Protein AF-A0A6B3NN79-F1 (afdb_monomer_lite)

Structure (mmCIF, N/CA/C/O backbone):
data_AF-A0A6B3NN79-F1
#
_entry.id   AF-A0A6B3NN79-F1
#
loop_
_atom_site.group_PDB
_atom_site.id
_atom_site.type_symbol
_atom_site.la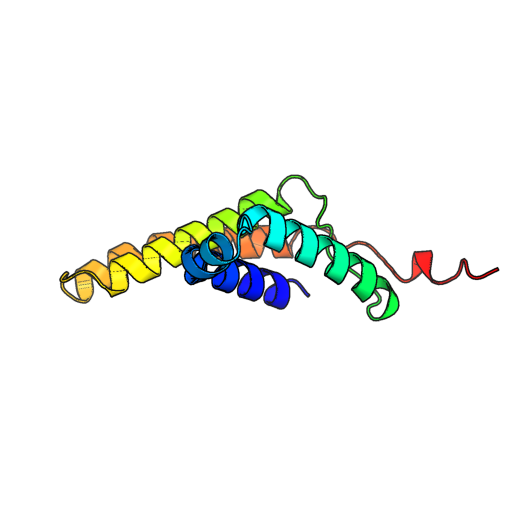bel_atom_id
_atom_site.label_alt_id
_atom_site.label_comp_id
_atom_site.label_asym_id
_atom_site.label_entity_id
_atom_site.label_seq_id
_atom_site.pdbx_PDB_ins_code
_atom_site.Cartn_x
_atom_site.Cartn_y
_atom_site.Cartn_z
_atom_site.occupancy
_atom_site.B_iso_or_equiv
_atom_site.auth_seq_id
_atom_site.auth_comp_id
_atom_site.auth_asym_id
_atom_site.auth_atom_id
_atom_site.pdbx_PDB_model_num
ATOM 1 N N . LEU A 1 1 ? 9.888 3.448 -3.846 1.00 87.81 1 LEU A N 1
ATOM 2 C CA . LEU A 1 1 ? 8.728 3.411 -4.768 1.00 87.81 1 LEU A CA 1
ATOM 3 C C . LEU A 1 1 ? 7.522 2.724 -4.129 1.00 87.81 1 LEU A C 1
ATOM 5 O O . LEU A 1 1 ? 6.514 3.393 -3.972 1.00 87.81 1 LEU A O 1
ATOM 9 N N . LEU A 1 2 ? 7.625 1.465 -3.673 1.00 93.62 2 LEU A N 1
ATOM 10 C CA . LEU A 1 2 ? 6.477 0.716 -3.124 1.00 93.62 2 LEU A CA 1
ATOM 11 C C . LEU A 1 2 ? 5.712 1.445 -2.008 1.00 93.62 2 LEU A C 1
ATOM 13 O O . LEU A 1 2 ? 4.494 1.552 -2.085 1.00 93.62 2 LEU A O 1
ATOM 17 N N . SER A 1 3 ? 6.410 1.988 -1.006 1.00 94.56 3 SER A N 1
ATOM 18 C CA . SER A 1 3 ? 5.770 2.712 0.102 1.00 94.56 3 SER A CA 1
ATOM 19 C C . SER A 1 3 ? 4.902 3.883 -0.365 1.00 94.56 3 SER A C 1
ATOM 21 O O . SER A 1 3 ? 3.831 4.081 0.192 1.00 94.56 3 SER A O 1
ATOM 23 N N . VAL A 1 4 ? 5.329 4.609 -1.405 1.00 95.19 4 VAL A N 1
ATOM 24 C CA . VAL A 1 4 ? 4.596 5.754 -1.965 1.00 95.19 4 VAL A CA 1
ATOM 25 C C . VAL A 1 4 ? 3.267 5.299 -2.560 1.00 95.19 4 VAL A C 1
ATOM 27 O O . VAL A 1 4 ? 2.239 5.897 -2.258 1.00 95.19 4 VAL A O 1
ATOM 30 N N . PHE A 1 5 ? 3.272 4.221 -3.350 1.00 96.44 5 PHE A N 1
ATOM 31 C CA . PHE A 1 5 ? 2.042 3.673 -3.930 1.00 96.44 5 PHE A CA 1
ATOM 32 C C . PHE A 1 5 ? 1.124 3.089 -2.862 1.00 96.44 5 PHE A C 1
ATOM 34 O O . PHE A 1 5 ? -0.065 3.364 -2.879 1.00 96.44 5 PHE A O 1
ATOM 41 N N . VAL A 1 6 ? 1.677 2.388 -1.869 1.00 96.81 6 VAL A N 1
ATOM 42 C CA . VAL A 1 6 ? 0.900 1.873 -0.733 1.00 96.81 6 VAL A CA 1
ATOM 43 C C . VAL A 1 6 ? 0.179 2.999 -0.008 1.00 96.81 6 VAL A C 1
ATOM 45 O O . VAL A 1 6 ? -1.040 2.961 0.116 1.00 96.81 6 VAL A O 1
ATOM 48 N N . THR A 1 7 ? 0.896 4.027 0.445 1.00 96.44 7 THR A N 1
ATOM 49 C CA . THR A 1 7 ? 0.267 5.127 1.187 1.00 96.44 7 THR A CA 1
ATOM 50 C C . THR A 1 7 ? -0.699 5.935 0.324 1.00 96.44 7 THR A C 1
ATOM 52 O O . THR A 1 7 ? -1.696 6.436 0.845 1.00 96.44 7 THR A O 1
ATOM 55 N N . HIS A 1 8 ? -0.433 6.045 -0.983 1.00 97.12 8 HIS A N 1
ATOM 56 C CA . HIS A 1 8 ? -1.354 6.662 -1.933 1.00 97.12 8 HIS A CA 1
ATOM 57 C C . HIS A 1 8 ? -2.675 5.887 -1.999 1.00 97.12 8 HIS A C 1
ATOM 59 O O . HIS A 1 8 ? -3.710 6.464 -1.667 1.00 97.12 8 HIS A O 1
ATOM 65 N N . SER A 1 9 ? -2.632 4.579 -2.275 1.00 96.94 9 SER A N 1
ATOM 66 C CA . SER A 1 9 ? -3.830 3.739 -2.366 1.00 96.94 9 SER A CA 1
ATOM 67 C C . SER A 1 9 ? -4.639 3.735 -1.077 1.00 96.94 9 SER A C 1
ATOM 69 O O . SER A 1 9 ? -5.861 3.889 -1.132 1.00 96.94 9 SER A O 1
ATOM 71 N N . LEU A 1 10 ? -3.978 3.631 0.086 1.00 96.31 10 LEU A N 1
ATOM 72 C CA . LEU A 1 10 ? -4.657 3.716 1.385 1.00 96.31 10 LEU A CA 1
ATOM 73 C C . LEU A 1 10 ? -5.427 5.038 1.520 1.00 96.31 10 LEU A C 1
ATOM 75 O O . LEU A 1 10 ? -6.605 5.037 1.868 1.00 96.31 10 LEU A O 1
ATOM 79 N N . THR A 1 11 ? -4.784 6.160 1.189 1.00 96.12 11 THR A N 1
ATOM 80 C CA . THR A 1 11 ? -5.389 7.494 1.314 1.00 96.12 11 THR A CA 1
ATOM 81 C C . THR A 1 11 ? -6.539 7.699 0.325 1.00 96.12 11 THR A C 1
ATOM 83 O O . THR A 1 11 ? -7.550 8.304 0.683 1.00 96.12 11 THR A O 1
ATOM 86 N N . VAL A 1 12 ? -6.407 7.206 -0.913 1.00 96.31 12 VAL A N 1
ATOM 87 C CA . VAL A 1 12 ? -7.455 7.324 -1.940 1.00 96.31 12 VAL A CA 1
ATOM 88 C C . VAL A 1 12 ? -8.723 6.597 -1.499 1.00 96.31 12 VAL A C 1
ATOM 90 O O . VAL A 1 12 ? -9.808 7.176 -1.539 1.00 96.31 12 VAL A O 1
ATOM 93 N N . HIS A 1 13 ? -8.591 5.369 -0.996 1.00 95.88 13 HIS A N 1
ATOM 94 C CA . HIS A 1 13 ? -9.736 4.573 -0.553 1.00 95.88 13 HIS A CA 1
ATOM 95 C C . HIS A 1 13 ? -10.327 5.092 0.767 1.00 95.88 13 HIS A C 1
ATOM 97 O O . HIS A 1 13 ? -11.547 5.138 0.910 1.00 95.88 13 HIS A O 1
ATOM 103 N N . GLU A 1 14 ? -9.503 5.573 1.707 1.00 95.38 14 GLU A N 1
ATOM 104 C CA . GLU A 1 14 ? -9.993 6.276 2.907 1.00 95.38 14 GLU A CA 1
ATOM 105 C C . GLU A 1 14 ? -10.841 7.506 2.557 1.00 95.38 14 GLU A C 1
ATOM 107 O O . GLU A 1 14 ? -11.787 7.843 3.272 1.00 95.38 14 GLU A O 1
ATOM 112 N N . ARG A 1 15 ? -10.512 8.177 1.449 1.00 95.62 15 ARG A N 1
ATOM 113 C CA . ARG A 1 15 ? -11.207 9.367 0.950 1.00 95.62 15 ARG A CA 1
ATOM 114 C C . ARG A 1 15 ? -12.140 9.066 -0.220 1.00 95.62 15 ARG A C 1
ATOM 116 O O . ARG A 1 15 ? -12.500 9.996 -0.937 1.00 95.62 15 ARG A O 1
ATOM 123 N N . ALA A 1 16 ? -12.586 7.821 -0.393 1.00 95.81 16 ALA A N 1
ATOM 124 C CA . ALA A 1 16 ? -13.419 7.418 -1.528 1.00 95.81 16 ALA A CA 1
ATOM 125 C C . ALA A 1 16 ? -14.629 8.348 -1.750 1.00 95.81 16 ALA A C 1
ATOM 127 O O . ALA A 1 16 ? -14.916 8.733 -2.877 1.00 95.81 16 ALA A O 1
ATOM 128 N N . GLY A 1 17 ? -15.299 8.795 -0.680 1.00 95.56 17 GLY A N 1
ATOM 129 C CA . GLY A 1 17 ? -16.430 9.729 -0.778 1.00 95.56 17 GLY A CA 1
ATOM 130 C C . GLY A 1 17 ? -16.101 11.068 -1.456 1.00 95.56 17 GLY A C 1
ATOM 131 O O . GLY A 1 17 ? -16.940 11.607 -2.172 1.00 95.56 17 GLY A O 1
ATOM 132 N N . PHE A 1 18 ? -14.878 11.584 -1.289 1.00 96.44 18 PHE A N 1
ATOM 133 C CA . PHE A 1 18 ? -14.431 12.792 -1.987 1.00 96.44 18 PHE A CA 1
ATOM 134 C C . PHE A 1 18 ? -14.312 12.546 -3.494 1.00 96.44 18 PHE A C 1
ATOM 136 O O . PHE A 1 18 ? -14.846 13.331 -4.273 1.00 96.44 18 PHE A O 1
ATOM 143 N N . TYR A 1 19 ? -13.683 11.445 -3.908 1.00 95.88 19 TYR A N 1
ATOM 144 C CA . TYR A 1 19 ? -13.521 11.109 -5.326 1.00 95.88 19 TYR A CA 1
ATOM 145 C C . TYR A 1 19 ? -14.872 10.886 -6.015 1.00 95.88 19 TYR A C 1
ATOM 147 O O . TYR A 1 19 ? -15.128 11.493 -7.054 1.00 95.88 19 TYR A O 1
ATOM 155 N N . HIS A 1 20 ? -15.793 10.159 -5.375 1.00 97.06 20 HIS A N 1
ATOM 156 C CA . HIS A 1 20 ? -17.152 10.006 -5.898 1.00 97.06 20 HIS A CA 1
ATOM 157 C C . HIS A 1 20 ? -17.878 11.357 -6.039 1.00 97.06 20 HIS A C 1
ATOM 159 O O . HIS A 1 20 ? -18.576 11.578 -7.024 1.00 97.06 20 HIS A O 1
ATOM 165 N N . SER A 1 21 ? -17.689 12.296 -5.098 1.00 97.31 21 SER A N 1
ATOM 166 C CA . SER A 1 21 ? -18.342 13.619 -5.148 1.00 97.31 21 SER A CA 1
ATOM 167 C C . SER A 1 21 ? -17.916 14.487 -6.335 1.00 97.31 21 SER A C 1
ATOM 169 O O . SER A 1 21 ? -18.685 15.340 -6.771 1.00 97.31 21 SER A O 1
ATOM 171 N N . ILE A 1 22 ? -16.717 14.252 -6.877 1.00 96.56 22 ILE A N 1
ATOM 172 C CA . ILE A 1 22 ? -16.201 14.927 -8.076 1.00 96.56 22 ILE A CA 1
ATOM 173 C C . ILE A 1 22 ? -16.365 14.075 -9.346 1.00 96.56 22 ILE A C 1
ATOM 175 O O . ILE A 1 22 ? -15.831 14.433 -10.392 1.00 96.56 22 ILE A O 1
ATOM 179 N N . GLY A 1 23 ? -17.112 12.967 -9.263 1.00 95.06 23 GLY A N 1
ATOM 180 C CA . GLY A 1 23 ? -17.420 12.092 -10.395 1.00 95.06 23 GLY A CA 1
ATOM 181 C C . GLY A 1 23 ? -16.288 11.144 -10.798 1.00 95.06 23 GLY A C 1
ATOM 182 O O . GLY A 1 23 ? -16.227 10.752 -11.960 1.00 95.06 23 GLY A O 1
ATOM 183 N N . LEU A 1 24 ? -15.385 10.798 -9.876 1.00 96.19 24 LEU A N 1
ATOM 184 C CA . LEU A 1 24 ? -14.288 9.857 -10.115 1.00 96.19 24 LEU A CA 1
ATOM 185 C C . LEU A 1 24 ? -14.487 8.557 -9.336 1.00 96.19 24 LEU A C 1
ATOM 187 O O . LEU A 1 24 ? -14.764 8.586 -8.136 1.00 96.19 24 LEU A O 1
ATOM 191 N N . GLU A 1 25 ? -14.233 7.431 -10.000 1.00 97.12 25 GLU A N 1
ATOM 192 C CA . GLU A 1 25 ? -14.098 6.134 -9.339 1.00 97.12 25 GLU A CA 1
ATOM 193 C C . GLU A 1 25 ? -12.716 6.032 -8.662 1.00 97.12 25 GLU A C 1
ATOM 195 O O . GLU A 1 25 ? -11.689 6.076 -9.351 1.00 97.12 25 GLU A O 1
ATOM 200 N N . PRO A 1 26 ? -12.639 5.912 -7.317 1.00 95.62 26 PRO A N 1
ATOM 201 C CA . PRO A 1 26 ? -11.375 5.986 -6.582 1.00 95.62 26 PRO A CA 1
ATOM 202 C C . PRO A 1 26 ? -10.372 4.902 -6.992 1.00 95.62 26 PRO A C 1
ATOM 204 O O . PRO A 1 26 ? -9.179 5.177 -7.107 1.00 95.62 26 PRO A O 1
ATOM 207 N N . THR A 1 27 ? -10.842 3.672 -7.215 1.00 95.81 27 THR A N 1
ATOM 208 C CA . THR A 1 27 ? -9.980 2.535 -7.568 1.00 95.81 27 THR A CA 1
ATOM 209 C C . THR A 1 27 ? -9.404 2.681 -8.975 1.00 95.81 27 THR A C 1
ATOM 211 O O . THR A 1 27 ? -8.216 2.434 -9.176 1.00 95.81 27 THR A O 1
ATOM 214 N N . GLU A 1 28 ? -10.206 3.137 -9.941 1.00 96.75 28 GLU A N 1
ATOM 215 C CA . GLU A 1 28 ? -9.736 3.393 -11.308 1.00 96.75 28 GLU A CA 1
ATOM 216 C C . GLU A 1 28 ? -8.733 4.548 -11.344 1.00 96.75 28 GLU A C 1
ATOM 218 O O . GLU A 1 28 ? -7.677 4.440 -11.971 1.00 96.75 28 GLU A O 1
ATOM 223 N N . TYR A 1 29 ? -9.030 5.623 -10.609 1.00 96.56 29 TYR A N 1
ATOM 224 C CA . TYR A 1 29 ? -8.132 6.760 -10.449 1.00 96.56 29 TYR A CA 1
ATOM 225 C C . TYR A 1 29 ? -6.783 6.335 -9.849 1.00 96.56 29 TYR A C 1
ATOM 227 O O . TYR A 1 29 ? -5.733 6.656 -10.405 1.00 96.56 29 TYR A O 1
ATOM 235 N N . ASP A 1 30 ? -6.794 5.579 -8.748 1.00 97.44 30 ASP A N 1
ATOM 236 C CA . ASP A 1 30 ? -5.576 5.089 -8.093 1.00 97.44 30 ASP A CA 1
ATOM 237 C C . ASP A 1 30 ? -4.734 4.215 -9.034 1.00 97.44 30 ASP A C 1
ATOM 239 O O . ASP A 1 30 ? -3.521 4.407 -9.156 1.00 97.44 30 ASP A O 1
ATOM 243 N N . MET A 1 31 ? -5.385 3.296 -9.755 1.00 97.25 31 MET A N 1
ATOM 244 C CA . MET A 1 31 ? -4.734 2.420 -10.728 1.00 97.25 31 MET A CA 1
ATOM 245 C C . MET A 1 31 ? -4.007 3.222 -11.816 1.00 97.25 31 MET A C 1
ATOM 247 O O . MET A 1 31 ? -2.841 2.950 -12.118 1.00 97.25 31 MET A O 1
ATOM 251 N N . GLU A 1 32 ? -4.670 4.229 -12.386 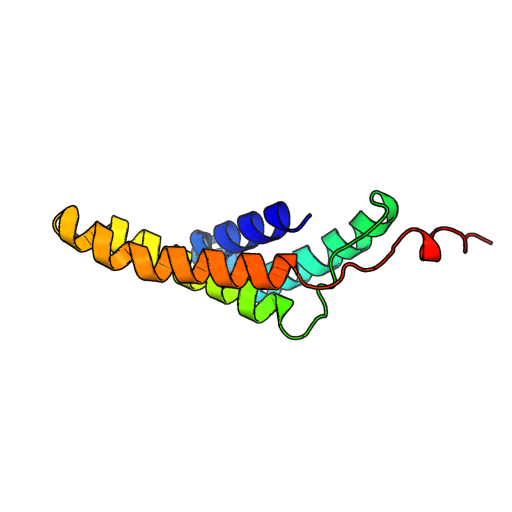1.00 97.19 32 GLU A N 1
ATOM 252 C CA . GLU A 1 32 ? -4.096 5.065 -13.440 1.00 97.19 32 GLU A CA 1
ATOM 253 C C . GLU A 1 32 ? -2.931 5.920 -12.924 1.00 97.19 32 GLU A C 1
ATOM 255 O O . GLU A 1 32 ? -1.866 5.971 -13.548 1.00 97.19 32 GLU A O 1
ATOM 260 N N . ILE A 1 33 ? -3.076 6.533 -11.746 1.00 96.94 33 ILE A N 1
ATOM 261 C CA . ILE A 1 33 ? -2.004 7.327 -11.137 1.00 96.94 33 ILE A CA 1
ATOM 262 C C . ILE A 1 33 ? -0.775 6.465 -10.860 1.00 96.94 33 ILE A C 1
ATOM 264 O O . ILE A 1 33 ? 0.346 6.893 -11.155 1.00 96.94 33 ILE A O 1
ATOM 268 N N . ILE A 1 34 ? -0.953 5.247 -10.345 1.00 97.44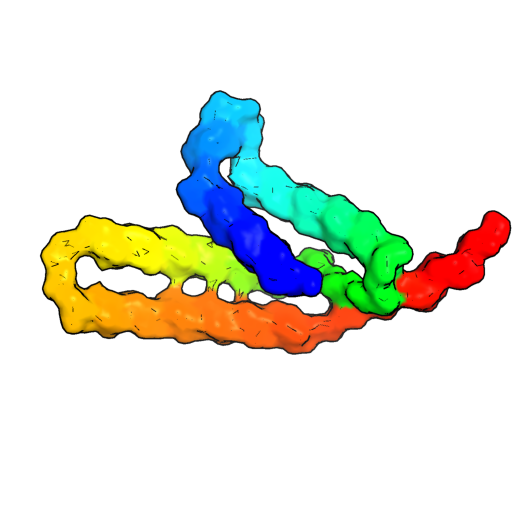 34 ILE A N 1
ATOM 269 C CA . ILE A 1 34 ? 0.157 4.322 -10.104 1.00 97.44 34 ILE A CA 1
ATOM 270 C C . ILE A 1 34 ? 0.860 3.975 -11.416 1.00 97.44 34 ILE A C 1
ATOM 272 O O . ILE A 1 34 ? 2.087 4.077 -11.484 1.00 97.44 34 ILE A O 1
ATOM 276 N N . ARG A 1 35 ? 0.115 3.633 -12.474 1.00 97.00 35 ARG A N 1
ATOM 277 C CA . ARG A 1 35 ? 0.689 3.322 -13.793 1.00 97.00 35 ARG A CA 1
ATOM 278 C C . ARG A 1 35 ? 1.501 4.482 -14.358 1.00 97.00 35 ARG A C 1
ATOM 280 O O . ARG A 1 35 ? 2.670 4.302 -14.709 1.00 97.00 35 ARG A O 1
ATOM 287 N N . GLN A 1 36 ? 0.924 5.682 -14.406 1.00 96.62 36 GLN A N 1
ATOM 288 C CA . GLN A 1 36 ? 1.592 6.857 -14.975 1.00 96.62 36 GLN A CA 1
ATOM 289 C C . GLN A 1 36 ? 2.792 7.302 -14.139 1.00 96.62 36 GLN A C 1
ATOM 291 O O . GLN A 1 36 ? 3.849 7.648 -14.684 1.00 96.62 36 GLN A O 1
ATOM 296 N N . THR A 1 37 ? 2.668 7.248 -12.813 1.00 95.75 37 THR A N 1
ATOM 297 C CA . THR A 1 37 ? 3.761 7.597 -11.903 1.00 95.75 37 THR A CA 1
ATOM 298 C C . THR A 1 37 ? 4.897 6.589 -12.021 1.00 95.75 37 THR A C 1
ATOM 300 O O . THR A 1 37 ? 6.051 6.993 -12.151 1.00 95.75 37 THR A O 1
ATOM 303 N N . ASN A 1 38 ? 4.597 5.287 -12.056 1.00 95.12 38 ASN A N 1
ATOM 304 C CA . ASN A 1 38 ? 5.606 4.242 -12.216 1.00 95.12 38 ASN A CA 1
ATOM 305 C C . ASN A 1 38 ? 6.328 4.372 -13.568 1.00 95.12 38 ASN A C 1
ATOM 307 O O . ASN A 1 38 ? 7.561 4.379 -13.603 1.00 95.12 38 ASN A O 1
ATOM 311 N N . LYS A 1 39 ? 5.584 4.612 -14.658 1.00 93.12 39 LYS A N 1
ATOM 312 C CA . LYS A 1 39 ? 6.137 4.877 -15.997 1.00 93.12 39 LYS A CA 1
ATOM 313 C C . LYS A 1 39 ? 7.063 6.093 -16.013 1.00 93.12 39 LYS A C 1
ATOM 315 O O . LYS A 1 39 ? 8.158 6.035 -16.566 1.00 93.12 39 LYS A O 1
ATOM 320 N N . THR A 1 40 ? 6.648 7.195 -15.394 1.00 93.00 40 THR A N 1
ATOM 321 C CA . THR A 1 40 ? 7.464 8.417 -15.326 1.00 93.00 40 THR A CA 1
ATOM 322 C C . THR A 1 40 ? 8.700 8.216 -14.446 1.00 93.00 40 THR A C 1
ATOM 324 O O . THR A 1 40 ? 9.781 8.704 -14.780 1.00 93.00 40 THR A O 1
ATOM 327 N N . SER A 1 41 ? 8.576 7.436 -13.367 1.00 92.38 41 SER A N 1
ATOM 328 C CA . SER A 1 41 ? 9.668 7.148 -12.432 1.00 92.38 41 SER A CA 1
ATOM 329 C C . SER A 1 41 ? 10.837 6.390 -13.074 1.00 92.38 41 SER A C 1
ATOM 331 O O . SER A 1 41 ? 11.972 6.566 -12.636 1.00 92.38 41 SER A O 1
ATOM 333 N N . ALA A 1 42 ? 10.609 5.659 -14.173 1.00 90.69 42 ALA A N 1
ATOM 334 C CA . ALA A 1 42 ? 11.656 4.963 -14.931 1.00 90.69 42 ALA A CA 1
ATOM 335 C C . ALA A 1 42 ? 12.778 5.900 -15.417 1.00 90.69 42 ALA A C 1
ATOM 337 O O . ALA A 1 42 ? 13.947 5.514 -15.499 1.00 90.69 42 ALA A O 1
ATOM 338 N N . ARG A 1 43 ? 12.446 7.170 -15.684 1.00 89.50 43 ARG A N 1
ATOM 339 C CA . ARG A 1 43 ? 13.420 8.199 -16.083 1.00 89.50 43 ARG A CA 1
ATOM 340 C C . ARG A 1 43 ? 14.308 8.669 -14.931 1.00 89.50 43 ARG A C 1
ATOM 342 O O . ARG A 1 43 ? 15.412 9.131 -15.181 1.00 89.50 43 ARG A O 1
ATOM 349 N N . ALA A 1 44 ? 13.837 8.550 -13.690 1.00 89.88 44 ALA A N 1
ATOM 350 C CA . ALA A 1 44 ? 14.533 9.025 -12.496 1.00 89.88 44 ALA A CA 1
ATOM 351 C C . ALA A 1 44 ? 15.254 7.895 -11.741 1.00 89.88 44 ALA A C 1
ATOM 353 O O . ALA A 1 44 ? 16.389 8.071 -11.312 1.00 89.88 44 ALA A O 1
ATOM 354 N N . PHE A 1 45 ? 14.666 6.698 -11.660 1.00 90.88 45 PHE A N 1
ATOM 355 C CA . PHE A 1 45 ? 15.210 5.566 -10.900 1.00 90.88 45 PHE A CA 1
ATOM 356 C C . PHE A 1 45 ? 15.754 4.443 -11.798 1.00 90.88 45 PHE A C 1
ATOM 358 O O . PHE A 1 45 ? 15.208 4.234 -12.882 1.00 90.88 45 PHE A O 1
ATOM 365 N N . PRO A 1 46 ? 16.810 3.726 -11.370 1.00 89.31 46 PRO A N 1
ATOM 366 C CA . PRO A 1 46 ? 17.413 2.628 -12.135 1.00 89.31 46 PRO A CA 1
ATOM 367 C C . PRO A 1 46 ? 16.551 1.355 -12.160 1.00 89.31 46 PRO A C 1
ATOM 369 O O . PRO A 1 46 ? 16.736 0.494 -13.011 1.00 89.31 46 PRO A O 1
ATOM 372 N N . ALA A 1 47 ? 15.581 1.247 -11.249 1.00 91.06 47 ALA A N 1
ATOM 373 C CA . ALA A 1 47 ? 14.591 0.183 -11.246 1.00 91.06 47 ALA A CA 1
ATOM 374 C C . ALA A 1 47 ? 13.211 0.730 -10.866 1.00 91.06 47 ALA A C 1
ATOM 376 O O . ALA A 1 47 ? 13.096 1.620 -10.015 1.00 91.06 47 ALA A O 1
ATOM 377 N N . ILE A 1 48 ? 12.168 0.163 -11.468 1.00 94.31 48 ILE A N 1
ATOM 378 C CA . ILE A 1 48 ? 10.759 0.464 -11.188 1.00 94.31 48 ILE A CA 1
ATOM 379 C C . ILE A 1 48 ? 10.021 -0.791 -10.723 1.00 94.31 48 ILE A C 1
ATOM 381 O O . ILE A 1 48 ? 10.518 -1.909 -10.856 1.00 94.31 48 ILE A O 1
ATOM 385 N N . LEU A 1 49 ? 8.829 -0.620 -10.155 1.00 94.31 49 LEU A N 1
ATOM 386 C CA . LEU A 1 49 ? 8.016 -1.762 -9.744 1.00 9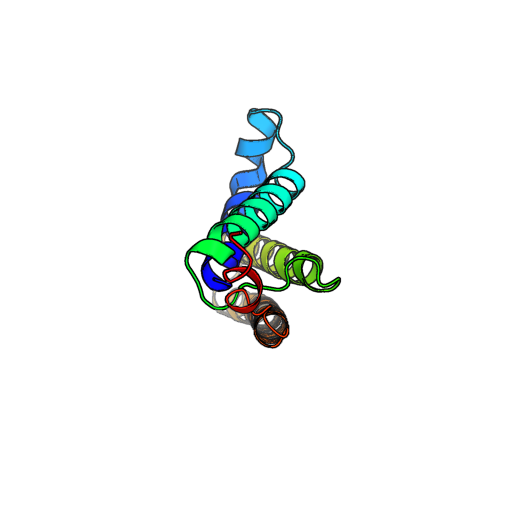4.31 49 LEU A CA 1
ATOM 387 C C . LEU A 1 49 ? 7.343 -2.405 -10.958 1.00 94.31 49 LEU A C 1
ATOM 389 O O . LEU A 1 49 ? 6.958 -1.705 -11.897 1.00 94.31 49 LEU A O 1
ATOM 393 N N . ASP A 1 50 ? 7.142 -3.718 -10.907 1.00 95.56 50 ASP A N 1
ATOM 394 C CA . ASP A 1 50 ? 6.289 -4.424 -11.861 1.00 95.56 50 ASP A CA 1
ATOM 395 C C . ASP A 1 50 ? 4.812 -4.265 -11.461 1.00 95.56 50 ASP A C 1
ATOM 397 O O . ASP A 1 50 ? 4.232 -5.097 -10.764 1.00 95.56 50 ASP A O 1
ATOM 401 N N . VAL A 1 51 ? 4.227 -3.125 -11.841 1.00 95.31 51 VAL A N 1
ATOM 402 C CA . VAL A 1 51 ? 2.830 -2.779 -11.519 1.00 95.31 51 VAL A CA 1
ATOM 403 C C . VAL A 1 51 ? 1.811 -3.553 -12.357 1.00 95.31 51 VAL A C 1
ATOM 405 O O . VAL A 1 51 ? 0.655 -3.646 -11.962 1.00 95.31 51 VAL A O 1
ATOM 408 N N . GLU A 1 52 ? 2.231 -4.130 -13.486 1.00 95.62 52 GLU A N 1
ATOM 409 C CA . GLU A 1 52 ? 1.375 -4.976 -14.328 1.00 95.62 52 GLU A CA 1
ATOM 410 C C . GLU A 1 52 ? 1.407 -6.448 -13.891 1.00 95.62 52 GLU A C 1
ATOM 412 O O . GLU A 1 52 ? 0.666 -7.274 -14.428 1.00 95.62 52 GLU A O 1
ATOM 417 N N . HIS A 1 53 ? 2.219 -6.791 -12.883 1.00 95.50 53 HIS A N 1
ATOM 418 C CA . HIS A 1 53 ? 2.186 -8.108 -12.267 1.00 95.50 53 HIS A CA 1
ATOM 419 C C . HIS A 1 53 ? 0.758 -8.413 -11.770 1.00 95.50 53 HIS A C 1
ATOM 421 O O . HIS A 1 53 ? 0.180 -7.607 -11.035 1.00 95.50 53 HIS A O 1
ATOM 427 N N . PRO A 1 54 ? 0.185 -9.594 -12.075 1.00 96.19 54 PRO A N 1
ATOM 428 C CA . PRO A 1 54 ? -1.220 -9.899 -11.785 1.00 96.19 54 PRO A CA 1
ATOM 429 C C . PRO A 1 54 ? -1.565 -9.838 -10.291 1.00 96.19 54 PRO A C 1
ATOM 431 O O . PRO A 1 54 ? -2.711 -9.609 -9.923 1.00 96.19 54 PRO A O 1
ATOM 434 N N . GLU A 1 55 ? -0.577 -10.028 -9.414 1.00 96.31 55 GLU A N 1
ATOM 435 C CA . GLU A 1 55 ? -0.767 -9.903 -7.965 1.00 96.31 55 GLU A CA 1
ATOM 436 C C . GLU A 1 55 ? -0.617 -8.471 -7.421 1.00 96.31 55 GLU A C 1
ATOM 438 O O . GLU A 1 55 ? -0.923 -8.256 -6.250 1.00 96.31 55 GLU A O 1
ATOM 443 N N . PHE A 1 56 ? -0.142 -7.497 -8.206 1.00 97.25 56 PHE A N 1
ATOM 444 C CA . PHE A 1 56 ? 0.219 -6.173 -7.689 1.00 97.25 56 PHE A CA 1
ATOM 445 C C . PHE A 1 56 ? -0.998 -5.421 -7.131 1.00 97.25 56 PHE A C 1
ATOM 447 O O . PHE A 1 56 ? -1.107 -5.208 -5.922 1.00 97.25 56 PHE A O 1
ATOM 454 N N . PHE A 1 57 ? -1.952 -5.074 -7.997 1.00 97.62 57 PHE A N 1
ATOM 455 C CA . PHE A 1 57 ? -3.154 -4.341 -7.595 1.00 97.62 57 PHE A CA 1
ATOM 456 C C . PHE A 1 57 ? -4.044 -5.120 -6.616 1.00 97.62 57 PHE A C 1
ATOM 458 O O . PHE A 1 57 ? -4.420 -4.542 -5.597 1.00 97.62 57 PHE A O 1
ATOM 465 N N . PRO A 1 58 ? -4.326 -6.428 -6.809 1.00 97.56 58 PRO A N 1
ATOM 466 C CA . PRO A 1 58 ? -5.143 -7.176 -5.854 1.00 97.56 58 PRO A CA 1
ATOM 467 C C . PRO A 1 58 ? -4.578 -7.167 -4.430 1.00 97.56 58 PRO A C 1
ATOM 469 O O . PRO A 1 58 ? -5.324 -6.993 -3.468 1.00 97.56 58 PRO A O 1
ATOM 472 N N . ARG A 1 59 ? -3.255 -7.315 -4.269 1.00 97.25 59 ARG A N 1
ATOM 473 C CA . ARG A 1 59 ? -2.617 -7.274 -2.943 1.00 97.25 59 ARG A CA 1
ATOM 474 C C . ARG A 1 59 ? -2.608 -5.869 -2.355 1.00 97.25 59 ARG A C 1
ATOM 476 O O . ARG A 1 59 ? -2.797 -5.714 -1.150 1.00 97.25 59 ARG A O 1
ATOM 483 N N . LEU A 1 60 ? -2.400 -4.858 -3.191 1.00 97.50 60 LEU A N 1
ATOM 484 C CA . LEU A 1 60 ? -2.418 -3.457 -2.788 1.00 97.50 60 LEU A CA 1
ATOM 485 C C . LEU A 1 60 ? -3.803 -3.034 -2.277 1.00 97.50 60 LEU A C 1
ATOM 487 O O . LEU A 1 60 ? -3.912 -2.453 -1.197 1.00 97.50 60 LEU A O 1
ATOM 491 N N . TYR A 1 61 ? -4.865 -3.402 -2.994 1.00 97.38 61 TYR A N 1
ATOM 492 C CA . TYR A 1 61 ? -6.241 -3.120 -2.587 1.00 97.38 61 TYR A CA 1
ATOM 493 C C . TYR A 1 61 ? -6.670 -3.944 -1.379 1.00 97.38 61 TYR A C 1
ATOM 495 O O . TYR A 1 61 ? -7.314 -3.405 -0.485 1.00 97.38 61 TYR A O 1
ATOM 503 N N . HIS A 1 62 ? -6.186 -5.180 -1.240 1.00 97.25 62 HIS A N 1
ATOM 504 C CA . HIS A 1 62 ? -6.380 -5.938 -0.007 1.00 97.25 62 HIS A CA 1
ATOM 505 C C . HIS A 1 62 ? -5.776 -5.223 1.219 1.00 97.25 62 HIS A C 1
ATOM 507 O O . HIS A 1 62 ? -6.370 -5.223 2.300 1.00 97.25 62 HIS A O 1
ATOM 513 N N . CYS A 1 63 ? -4.603 -4.592 1.086 1.00 97.25 63 CYS A N 1
ATOM 514 C CA . CYS A 1 63 ? -4.053 -3.757 2.160 1.00 97.25 63 CYS A CA 1
ATOM 515 C C . CYS A 1 63 ? -4.978 -2.576 2.487 1.00 97.25 63 CYS A C 1
ATOM 517 O O . CYS A 1 63 ? -5.154 -2.250 3.662 1.00 97.25 63 CYS A O 1
ATOM 519 N N . SER A 1 64 ? -5.581 -1.974 1.462 1.00 96.69 64 SER A N 1
ATOM 520 C CA . SER A 1 64 ? -6.553 -0.887 1.593 1.00 96.69 64 SER A CA 1
ATOM 521 C C . SER A 1 64 ? -7.810 -1.306 2.351 1.00 96.69 64 SER A C 1
ATOM 523 O O . SER A 1 64 ? -8.172 -0.675 3.343 1.00 96.69 64 SER A O 1
ATOM 525 N N . ASP A 1 65 ? -8.400 -2.441 1.987 1.00 96.75 65 ASP A N 1
ATOM 526 C CA . ASP A 1 65 ? -9.572 -2.995 2.666 1.00 96.75 65 ASP A CA 1
ATOM 527 C C . ASP A 1 65 ? -9.280 -3.322 4.134 1.00 96.75 65 ASP A C 1
ATOM 529 O O . ASP A 1 65 ? -10.076 -3.025 5.030 1.00 96.75 65 ASP A O 1
ATOM 533 N N . CYS A 1 66 ? -8.115 -3.915 4.414 1.00 96.94 66 CYS A N 1
ATOM 534 C CA . CYS A 1 66 ? -7.671 -4.154 5.785 1.00 96.94 66 CYS A CA 1
ATOM 535 C C . CYS A 1 66 ? -7.494 -2.846 6.564 1.00 96.94 66 CYS A C 1
ATOM 537 O O . CYS A 1 66 ? -7.837 -2.793 7.745 1.00 96.94 66 CYS A O 1
ATOM 539 N N . ASN A 1 67 ? -6.984 -1.794 5.924 1.00 96.56 67 ASN A N 1
ATOM 540 C CA . ASN A 1 67 ? -6.812 -0.488 6.547 1.00 96.56 67 ASN A CA 1
ATOM 541 C C . ASN A 1 67 ? -8.159 0.186 6.862 1.00 96.56 67 ASN A C 1
ATOM 543 O O . ASN A 1 67 ? -8.344 0.689 7.972 1.00 96.56 67 ASN A O 1
ATOM 547 N N . LEU A 1 68 ? -9.137 0.111 5.954 1.00 96.25 68 LEU A N 1
ATOM 548 C CA . LEU A 1 68 ? -10.501 0.590 6.206 1.00 96.25 68 LEU A CA 1
ATOM 549 C C . LEU A 1 68 ? -11.141 -0.145 7.393 1.00 96.25 68 LEU A C 1
ATOM 551 O O . LEU A 1 68 ? -11.640 0.495 8.321 1.00 96.25 68 LEU A O 1
ATOM 555 N N . LYS A 1 69 ? -11.016 -1.477 7.451 1.00 95.62 69 LYS A N 1
ATOM 556 C CA . LYS A 1 69 ? -11.475 -2.281 8.600 1.00 95.62 69 LYS A CA 1
ATOM 557 C C . LYS A 1 69 ? -10.768 -1.893 9.899 1.00 95.62 69 LYS A C 1
ATOM 559 O O . LYS A 1 69 ? -11.397 -1.819 10.954 1.00 95.62 69 LYS A O 1
ATOM 564 N N . LEU A 1 70 ? -9.464 -1.609 9.857 1.00 95.25 70 LEU A N 1
ATOM 565 C CA . LEU A 1 70 ? -8.729 -1.099 11.019 1.00 95.25 70 LEU A CA 1
ATOM 566 C C . LEU A 1 70 ? -9.280 0.254 11.490 1.00 95.25 70 LEU A C 1
ATOM 568 O O . LEU A 1 70 ? -9.415 0.469 12.700 1.00 95.25 70 LEU A O 1
ATOM 572 N N . ALA A 1 71 ? -9.623 1.153 10.565 1.00 93.88 71 ALA A N 1
ATOM 573 C CA . ALA A 1 71 ? -10.244 2.437 10.877 1.00 93.88 71 ALA A CA 1
ATOM 574 C C . ALA A 1 71 ? -11.640 2.265 11.508 1.00 93.88 71 ALA A C 1
ATOM 576 O O . ALA A 1 71 ? -11.964 2.956 12.477 1.00 93.88 71 ALA A O 1
ATOM 577 N N . GLU A 1 72 ? -12.439 1.306 11.041 1.00 94.25 72 GLU A N 1
ATOM 578 C CA . GLU A 1 72 ? -13.735 0.951 11.638 1.00 94.25 72 GLU A CA 1
ATOM 579 C C . GLU A 1 72 ? -13.585 0.374 13.053 1.00 94.25 72 GLU A C 1
ATOM 581 O O . GLU A 1 72 ? -14.231 0.845 13.994 1.00 94.25 72 GLU A O 1
ATOM 586 N N . ILE A 1 73 ? -12.668 -0.582 13.249 1.00 92.56 73 ILE A N 1
ATOM 587 C CA . ILE A 1 73 ? -12.363 -1.157 14.570 1.00 92.56 73 ILE A CA 1
ATOM 588 C C . ILE A 1 73 ? -11.921 -0.055 15.539 1.00 92.56 73 ILE A C 1
ATOM 590 O O . ILE A 1 73 ? -12.327 -0.046 16.705 1.00 92.56 73 ILE A O 1
ATOM 594 N N . ASN A 1 74 ? -11.122 0.909 15.073 1.00 91.12 74 ASN A N 1
ATOM 595 C CA . ASN A 1 74 ? -10.718 2.063 15.872 1.00 91.12 74 ASN A CA 1
ATOM 596 C C . ASN A 1 74 ? -11.913 2.897 16.350 1.00 91.12 74 ASN A C 1
ATOM 598 O O . ASN A 1 74 ? -11.953 3.245 17.534 1.00 91.12 74 ASN A O 1
ATOM 602 N N . LYS A 1 75 ? -12.881 3.156 15.462 1.00 92.25 75 LYS A N 1
ATOM 603 C CA . LYS A 1 75 ? -14.099 3.936 15.738 1.00 92.25 75 LYS A CA 1
ATOM 604 C C . LYS A 1 75 ? -15.138 3.191 16.589 1.00 92.25 75 LYS A C 1
ATOM 606 O O . LYS A 1 75 ? -15.972 3.841 17.205 1.00 92.25 75 LYS A O 1
ATOM 611 N N . SER A 1 76 ? -15.092 1.858 16.653 1.00 91.06 76 SER A N 1
ATOM 612 C CA . SER A 1 76 ? -16.043 1.053 17.442 1.00 91.06 76 SER A CA 1
ATOM 613 C C . SER A 1 76 ? -15.988 1.344 18.955 1.00 91.06 76 SER A C 1
ATOM 615 O O . SER A 1 76 ? -14.960 1.773 19.475 1.00 91.06 76 SER A O 1
ATOM 617 N N . ASN A 1 77 ? -17.055 1.048 19.706 1.00 89.81 77 ASN A N 1
ATOM 618 C CA . ASN A 1 77 ? -17.101 1.240 21.171 1.00 89.81 77 ASN A CA 1
ATOM 619 C C . ASN A 1 77 ? -16.497 0.076 21.988 1.00 89.81 77 ASN A C 1
ATOM 621 O O . ASN A 1 77 ? -16.645 0.022 23.207 1.00 89.81 77 ASN A O 1
ATOM 625 N N . SER A 1 78 ? -15.799 -0.859 21.342 1.00 89.12 78 SER A N 1
ATOM 626 C CA . SER A 1 78 ? -15.238 -2.040 22.006 1.00 89.12 78 SER A CA 1
ATOM 627 C C . SER A 1 78 ? -14.098 -1.699 22.992 1.00 89.12 78 SER A C 1
ATOM 629 O O . SER A 1 78 ? -13.308 -0.781 22.737 1.00 89.12 78 SER A O 1
ATOM 631 N N . PRO A 1 79 ? -13.930 -2.468 24.086 1.00 91.38 79 PRO A N 1
ATOM 632 C CA . PRO A 1 79 ? -12.783 -2.361 24.990 1.00 91.38 79 PRO A CA 1
ATOM 633 C C . PRO A 1 79 ? -11.425 -2.458 24.274 1.00 91.38 79 PRO A C 1
ATOM 635 O O . PRO A 1 79 ? -11.274 -3.190 23.293 1.00 91.38 79 PRO A O 1
ATOM 638 N N . LYS A 1 80 ? -10.399 -1.771 24.802 1.00 89.69 80 LYS A N 1
ATOM 639 C CA . LYS A 1 80 ? -9.053 -1.691 24.188 1.00 89.69 80 LYS A CA 1
ATOM 640 C C . LYS A 1 80 ? -8.418 -3.061 23.920 1.00 89.69 80 LYS A C 1
ATOM 642 O O . LYS A 1 80 ? -7.819 -3.247 22.866 1.00 89.69 80 LYS A O 1
ATOM 647 N N . PHE A 1 81 ? -8.575 -4.010 24.844 1.00 93.06 81 PHE A N 1
ATOM 648 C CA . PHE A 1 81 ? -8.055 -5.372 24.694 1.00 93.06 81 PHE A CA 1
ATOM 649 C C . PHE A 1 81 ? -8.719 -6.098 23.519 1.00 93.06 81 PHE A C 1
ATOM 651 O O . PHE A 1 81 ? -8.029 -6.628 22.661 1.00 93.06 81 PHE A O 1
ATOM 658 N N . ILE A 1 82 ? -10.047 -6.023 23.395 1.00 91.44 82 ILE A N 1
ATOM 659 C CA . ILE A 1 82 ? -10.782 -6.642 22.280 1.00 91.44 82 ILE A CA 1
ATOM 660 C C . ILE A 1 82 ? -10.356 -6.023 20.943 1.00 91.44 82 ILE A C 1
ATOM 662 O O . ILE A 1 82 ? -10.051 -6.748 19.996 1.00 91.44 82 ILE A O 1
ATOM 666 N N . LYS A 1 83 ? -10.231 -4.690 20.883 1.00 91.12 83 LYS A N 1
ATOM 667 C CA . LYS A 1 83 ? -9.711 -3.998 19.694 1.00 91.12 83 LYS A CA 1
ATOM 668 C C . LYS A 1 83 ? -8.306 -4.473 19.320 1.00 91.12 83 LYS A C 1
ATOM 670 O O . LYS A 1 83 ? -8.008 -4.578 18.138 1.00 91.12 83 LYS A O 1
ATOM 675 N N . PHE A 1 84 ? -7.440 -4.755 20.294 1.00 92.38 84 PHE A N 1
ATOM 676 C CA . PHE A 1 84 ? -6.089 -5.252 20.026 1.00 92.38 84 PHE A CA 1
ATOM 677 C C . PHE A 1 84 ? -6.115 -6.592 19.276 1.00 92.38 84 PHE A C 1
ATOM 679 O O . PHE A 1 84 ? -5.507 -6.694 18.212 1.00 92.38 84 PHE A O 1
ATOM 686 N N . PHE A 1 85 ? -6.893 -7.573 19.747 1.00 93.62 85 PHE A N 1
ATOM 687 C CA . PHE A 1 85 ? -7.022 -8.869 19.060 1.00 93.62 85 PHE A CA 1
ATOM 688 C C . PHE A 1 85 ? -7.705 -8.765 17.697 1.00 93.62 85 PHE A C 1
ATOM 690 O O . PHE A 1 85 ? -7.352 -9.510 16.791 1.00 93.62 85 PHE A O 1
ATOM 697 N N . GLN A 1 86 ? -8.641 -7.831 17.519 1.00 91.75 86 GLN A N 1
ATOM 698 C CA . GLN A 1 86 ? -9.285 -7.595 16.221 1.00 91.75 86 GLN A CA 1
ATOM 699 C C . GLN A 1 86 ? -8.335 -6.964 15.192 1.00 91.75 86 GLN A C 1
ATOM 701 O O . GLN A 1 86 ? -8.424 -7.258 14.001 1.00 91.75 86 GLN A O 1
ATOM 706 N N . LYS A 1 87 ? -7.411 -6.104 15.635 1.00 93.31 87 LYS A N 1
ATOM 707 C CA . LYS A 1 87 ? -6.440 -5.434 14.755 1.00 93.31 87 LYS A CA 1
ATOM 708 C C . LYS A 1 87 ? -5.313 -6.351 14.298 1.00 93.31 87 LYS A C 1
ATOM 710 O O . LYS A 1 87 ? -4.850 -6.216 13.169 1.00 93.31 87 LYS A O 1
ATOM 715 N N . LEU A 1 88 ? -4.885 -7.263 15.166 1.00 95.19 88 LEU A N 1
ATOM 716 C CA . LEU A 1 88 ? -3.745 -8.149 14.944 1.00 95.19 88 LEU A CA 1
ATOM 717 C C . LEU A 1 88 ? -3.816 -8.929 13.611 1.00 95.19 88 LEU A C 1
ATOM 719 O O . LEU A 1 88 ? -2.861 -8.835 12.838 1.00 95.19 88 LEU A O 1
ATOM 723 N N . PRO A 1 89 ? -4.926 -9.611 13.250 1.00 95.19 89 PRO A N 1
ATOM 724 C CA . PRO A 1 89 ? -5.020 -10.303 11.963 1.00 95.19 89 PRO A CA 1
ATOM 725 C C . PRO A 1 89 ? -5.001 -9.343 10.764 1.00 95.19 89 PRO A C 1
ATOM 727 O O . PRO A 1 89 ? -4.429 -9.677 9.729 1.00 95.19 89 PRO A O 1
ATOM 730 N N . MET A 1 90 ? -5.573 -8.140 10.893 1.00 95.12 90 MET A N 1
ATOM 731 C CA . MET A 1 90 ? -5.568 -7.142 9.813 1.00 95.12 90 MET A CA 1
ATOM 732 C C . MET A 1 90 ? -4.160 -6.589 9.577 1.00 95.12 90 MET A C 1
ATOM 734 O O . MET A 1 90 ? -3.709 -6.508 8.439 1.00 95.12 90 MET A O 1
ATOM 738 N N . GLN A 1 91 ? -3.437 -6.268 10.651 1.00 95.00 91 GLN A N 1
ATOM 739 C CA . GLN A 1 91 ? -2.045 -5.817 10.587 1.00 95.00 91 GLN A CA 1
ATOM 740 C C . GLN A 1 91 ? -1.135 -6.897 10.001 1.00 95.00 91 GLN A C 1
ATOM 742 O O . GLN A 1 91 ? -0.299 -6.598 9.150 1.00 95.00 91 GLN A O 1
ATOM 747 N N . TRP A 1 92 ? -1.338 -8.154 10.401 1.00 97.62 92 TRP A N 1
ATOM 748 C CA . TRP A 1 92 ? -0.618 -9.288 9.832 1.00 97.62 92 TRP A CA 1
ATOM 749 C C . TRP A 1 92 ? -0.896 -9.452 8.336 1.00 97.62 92 TRP A C 1
ATOM 751 O O . TRP A 1 92 ? 0.025 -9.658 7.550 1.00 97.62 92 TRP A O 1
ATOM 761 N N . SER 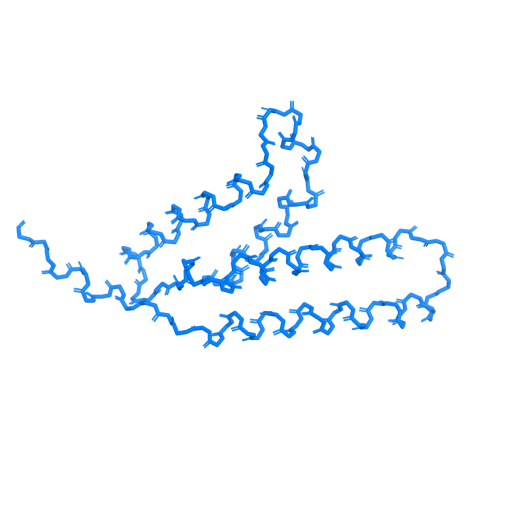A 1 93 ? -2.156 -9.304 7.922 1.00 96.69 93 SER A N 1
ATOM 762 C CA . SER A 1 93 ? -2.537 -9.402 6.515 1.00 96.69 93 SER A CA 1
ATOM 763 C C . SER A 1 93 ? -1.934 -8.284 5.657 1.00 96.69 93 SER A C 1
ATOM 765 O O . SER A 1 93 ? -1.418 -8.559 4.572 1.00 96.69 93 SER A O 1
ATOM 767 N N . ILE A 1 94 ? -1.926 -7.041 6.155 1.00 96.56 94 ILE A N 1
ATOM 768 C CA . ILE A 1 94 ? -1.242 -5.917 5.497 1.00 96.56 94 ILE A CA 1
ATOM 769 C C . ILE A 1 94 ? 0.249 -6.230 5.369 1.00 96.56 94 ILE A C 1
ATOM 771 O O . ILE A 1 94 ? 0.793 -6.176 4.270 1.00 96.56 94 ILE A O 1
ATOM 775 N N . PHE A 1 95 ? 0.903 -6.615 6.467 1.00 97.31 95 PHE A N 1
ATOM 776 C CA . PHE A 1 95 ? 2.326 -6.947 6.464 1.00 97.31 95 PHE A CA 1
ATOM 777 C C . PHE A 1 95 ? 2.657 -8.044 5.443 1.00 97.31 95 PHE A C 1
ATOM 779 O O . PHE A 1 95 ? 3.586 -7.890 4.652 1.00 97.31 95 PHE A O 1
ATOM 786 N N . TRP A 1 96 ? 1.868 -9.120 5.406 1.00 98.00 96 TRP A N 1
ATOM 787 C CA . TRP A 1 96 ? 2.082 -10.235 4.486 1.00 98.00 96 TRP A CA 1
ATOM 788 C C . TRP A 1 96 ? 1.920 -9.835 3.016 1.00 98.00 96 TRP A C 1
ATOM 790 O O . TRP A 1 96 ? 2.747 -10.198 2.178 1.00 98.00 96 TRP A O 1
ATOM 800 N N . ASN A 1 97 ? 0.887 -9.058 2.687 1.00 97.50 97 ASN A N 1
ATOM 801 C CA . ASN A 1 97 ? 0.686 -8.571 1.324 1.00 97.50 97 ASN A CA 1
ATOM 802 C C . ASN A 1 97 ? 1.783 -7.587 0.901 1.00 97.50 97 ASN A C 1
ATOM 804 O O . ASN A 1 97 ? 2.288 -7.697 -0.213 1.00 97.50 97 ASN A O 1
ATOM 808 N N . LEU A 1 98 ? 2.216 -6.691 1.792 1.00 97.06 98 LEU A N 1
ATOM 809 C CA . LEU A 1 98 ? 3.337 -5.786 1.528 1.00 97.06 98 LEU A CA 1
ATOM 810 C C . LEU A 1 98 ? 4.653 -6.534 1.324 1.00 97.06 98 LEU A C 1
ATOM 812 O O . LEU A 1 98 ? 5.408 -6.187 0.421 1.00 97.06 98 LEU A O 1
ATOM 816 N N . LEU A 1 99 ? 4.912 -7.579 2.111 1.00 97.31 99 LEU A N 1
ATOM 817 C CA . LEU A 1 99 ? 6.080 -8.436 1.927 1.00 97.31 99 LEU A CA 1
ATOM 818 C C . LEU A 1 99 ? 6.041 -9.126 0.559 1.00 97.31 99 LEU A C 1
ATOM 820 O O . LEU A 1 99 ? 7.033 -9.114 -0.164 1.00 97.31 99 LEU A O 1
ATOM 824 N N . ARG A 1 100 ? 4.887 -9.681 0.169 1.00 96.94 100 ARG A N 1
ATOM 825 C CA . ARG A 1 100 ? 4.697 -10.287 -1.158 1.00 96.94 100 ARG A CA 1
ATOM 826 C C . ARG A 1 100 ? 4.935 -9.284 -2.282 1.00 96.94 100 ARG A C 1
ATOM 828 O O . ARG A 1 100 ? 5.626 -9.629 -3.230 1.00 96.94 100 ARG A O 1
ATOM 835 N N . LEU A 1 101 ? 4.414 -8.062 -2.157 1.00 96.75 101 LEU A N 1
ATOM 836 C CA . LEU A 1 101 ? 4.639 -6.981 -3.120 1.00 96.75 101 LEU A CA 1
ATOM 837 C C . LEU A 1 101 ? 6.110 -6.562 -3.192 1.00 96.75 101 LEU A C 1
ATOM 839 O O . LEU A 1 101 ? 6.629 -6.336 -4.278 1.00 96.75 101 LEU A O 1
ATOM 843 N N . TYR A 1 102 ? 6.791 -6.485 -2.049 1.00 95.81 102 TYR A N 1
ATOM 844 C CA . TYR A 1 102 ? 8.211 -6.144 -1.975 1.00 95.81 102 TYR A CA 1
ATOM 845 C C . TYR A 1 102 ? 9.105 -7.189 -2.654 1.00 95.81 102 TYR A C 1
ATOM 847 O O . TYR A 1 102 ? 10.135 -6.840 -3.222 1.00 95.81 102 TYR A O 1
ATOM 855 N N . LEU A 1 103 ? 8.704 -8.462 -2.614 1.00 96.50 103 LEU A N 1
ATOM 856 C CA . LEU A 1 103 ? 9.434 -9.571 -3.228 1.00 96.50 103 LEU A CA 1
ATOM 857 C C . LEU A 1 103 ? 9.156 -9.745 -4.732 1.00 96.50 103 LEU A C 1
ATOM 859 O O . LEU A 1 103 ? 9.810 -10.575 -5.364 1.00 96.50 103 LEU A O 1
ATOM 863 N N . ILE A 1 104 ? 8.218 -8.991 -5.320 1.00 95.38 104 ILE A N 1
ATOM 864 C CA . ILE A 1 104 ? 8.031 -8.972 -6.778 1.00 95.38 104 ILE A CA 1
ATOM 865 C C . ILE A 1 104 ? 9.302 -8.408 -7.416 1.00 95.38 104 ILE A C 1
ATOM 867 O O . ILE A 1 104 ? 9.806 -7.358 -7.011 1.00 95.38 104 ILE A O 1
ATOM 871 N N . LYS A 1 105 ? 9.828 -9.113 -8.423 1.00 94.06 105 LYS A N 1
ATOM 872 C CA . LYS A 1 105 ? 11.049 -8.704 -9.116 1.00 94.06 105 LYS A CA 1
ATOM 873 C C . LYS A 1 105 ? 10.831 -7.327 -9.769 1.00 94.06 105 LYS A C 1
ATOM 875 O O . LYS A 1 105 ? 9.918 -7.197 -10.581 1.00 94.06 105 LYS A O 1
ATOM 880 N N . PRO A 1 106 ? 11.652 -6.312 -9.452 1.00 93.19 106 PRO A N 1
ATOM 881 C CA . PRO A 1 106 ? 11.536 -5.009 -10.089 1.00 93.19 106 PRO A CA 1
ATOM 882 C C . PRO A 1 106 ? 12.002 -5.067 -11.551 1.00 93.19 106 PRO A C 1
ATOM 884 O O . PRO A 1 106 ? 12.798 -5.929 -11.936 1.00 93.19 106 PRO A O 1
ATOM 887 N N . ILE A 1 107 ? 11.523 -4.122 -12.357 1.00 91.50 107 ILE A N 1
ATOM 888 C CA . ILE A 1 107 ? 11.915 -3.956 -13.758 1.00 91.50 107 ILE A CA 1
ATOM 889 C C . ILE A 1 107 ? 13.129 -3.029 -13.810 1.00 91.50 107 ILE A C 1
ATOM 891 O O . ILE A 1 107 ? 13.097 -1.931 -13.252 1.00 91.50 107 ILE A O 1
ATOM 895 N N . ASP A 1 108 ? 14.187 -3.467 -14.491 1.00 90.00 108 ASP A N 1
ATOM 896 C CA . ASP A 1 108 ? 15.380 -2.659 -14.753 1.00 90.00 108 ASP A CA 1
ATOM 897 C C . ASP A 1 108 ? 15.064 -1.577 -15.793 1.00 90.00 108 ASP A C 1
ATOM 899 O O . ASP A 1 108 ? 14.844 -1.864 -16.974 1.00 90.00 108 ASP A O 1
ATOM 903 N N . SER A 1 109 ? 15.041 -0.323 -15.348 1.00 84.50 109 SER A N 1
ATOM 904 C CA . SER A 1 109 ? 14.783 0.829 -16.204 1.00 84.50 109 SER A CA 1
ATOM 905 C C . SER A 1 109 ? 16.050 1.405 -16.837 1.00 84.50 109 SER A C 1
ATOM 907 O O . SER A 1 109 ? 15.922 2.156 -17.805 1.00 84.50 109 SER A O 1
ATOM 909 N N . GLU A 1 110 ? 17.261 1.049 -16.392 1.00 79.69 110 GLU A N 1
ATOM 910 C CA . GLU A 1 110 ? 18.506 1.505 -17.032 1.00 79.69 110 GLU A CA 1
ATOM 911 C C . GLU A 1 110 ? 18.675 0.920 -18.432 1.00 79.69 110 GLU A C 1
ATOM 913 O O . GLU A 1 110 ? 19.043 1.647 -19.358 1.00 79.69 110 GLU A O 1
ATOM 918 N N . SER A 1 111 ? 18.288 -0.346 -18.616 1.00 67.06 111 SER A N 1
ATOM 919 C CA . SER A 1 111 ? 18.286 -1.022 -19.922 1.00 67.06 111 SER A CA 1
ATOM 920 C C . SER A 1 111 ? 17.527 -0.245 -21.016 1.00 67.06 111 SER A C 1
ATOM 922 O O . SER A 1 111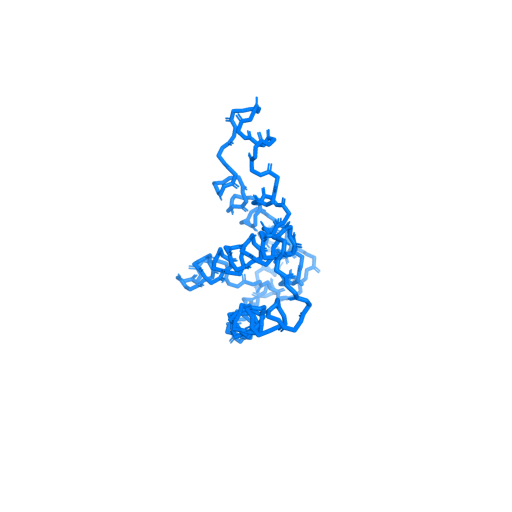 ? 17.899 -0.275 -22.188 1.00 67.06 111 SER A O 1
ATOM 924 N N . SER A 1 112 ? 16.498 0.516 -20.626 1.00 64.19 112 SER A N 1
ATOM 925 C CA . SER A 1 112 ? 15.651 1.309 -21.527 1.00 64.19 112 SER A CA 1
ATOM 926 C C . SER A 1 112 ? 16.127 2.753 -21.754 1.00 64.19 112 SER A C 1
ATOM 928 O O . SER A 1 112 ? 15.657 3.413 -22.680 1.00 64.19 112 SER A O 1
ATOM 930 N N . ARG A 1 113 ? 17.082 3.258 -20.956 1.00 63.84 113 ARG A N 1
ATOM 931 C CA . ARG A 1 113 ? 17.605 4.638 -21.068 1.00 63.84 113 ARG A CA 1
ATOM 932 C C . ARG A 1 113 ? 18.611 4.816 -22.205 1.00 63.84 113 ARG A C 1
ATOM 934 O O . ARG A 1 113 ? 18.760 5.924 -22.707 1.00 63.84 113 ARG A O 1
ATOM 941 N N . GLY A 1 114 ? 19.279 3.742 -22.626 1.00 56.03 114 GLY A N 1
ATOM 942 C CA . GLY A 1 114 ? 20.310 3.770 -23.671 1.00 56.03 114 GLY A CA 1
ATOM 943 C C . GLY A 1 114 ? 19.795 3.836 -25.115 1.00 56.03 114 GLY A C 1
ATOM 944 O O . GLY A 1 114 ? 20.606 3.874 -26.034 1.00 56.03 114 GLY A O 1
ATOM 945 N N . VAL A 1 115 ? 18.476 3.844 -25.344 1.00 56.12 115 VAL A N 1
ATOM 946 C CA . VAL A 1 115 ? 17.870 3.817 -26.697 1.00 56.12 115 VAL A CA 1
ATOM 947 C C . VAL A 1 115 ? 17.461 5.216 -27.182 1.00 56.12 115 VAL A C 1
ATOM 949 O O . VAL A 1 115 ? 16.585 5.362 -28.031 1.00 56.12 115 VAL A O 1
ATOM 952 N N . VAL A 1 116 ? 18.094 6.271 -26.667 1.00 51.81 116 VAL A N 1
ATOM 953 C CA . VAL A 1 116 ? 17.990 7.600 -27.282 1.00 51.81 116 VAL A CA 1
ATOM 954 C C . VAL A 1 116 ? 18.938 7.621 -28.486 1.00 51.81 116 VAL A C 1
ATOM 956 O O . VAL A 1 116 ? 20.126 7.903 -28.344 1.00 51.81 116 VAL A O 1
ATOM 959 N N . LYS A 1 117 ? 18.418 7.216 -29.650 1.00 38.91 117 LYS A N 1
ATOM 960 C CA . LYS A 1 117 ? 18.989 7.542 -30.963 1.00 38.91 117 LYS A CA 1
ATOM 961 C C . LYS A 1 117 ? 18.524 8.922 -31.399 1.00 38.91 117 LYS A C 1
ATOM 963 O O . LYS A 1 117 ? 17.338 9.230 -31.148 1.00 38.91 117 LYS A O 1
#

Radius of gyration: 17.03 Å; chains: 1; bounding box: 39×25×56 Å

InterPro domains:
  IPR008434 Magnesium-protoporphyrin IX monomethyl ester [oxidative] cyclase [PTHR31053] (1-112)

Sequence (117 aa):
LLSVFVTHSLTVHERAGFYHSIGLEPTEYDMEIIRQTNKTSARAFPAILDVEHPEFFPRLYHCSDCNLKLAEINKSNSPKFIKFFQKLPMQWSIFWNLLRLYLIKPIDSESSRGVVK

pLDDT: mean 92.46, std 9.69, range [38.91, 98.0]

Organism: NCBI:txid2607765

Secondary structure (DSSP, 8-state):
-HHHHHHHHHHHHHTHHHHHHTT--HHHHHHHHHHHHHHHHTTTSSEE--TTSTTHHHHHHHHHHHHHHHHHHHHS---HHHHHHHHHHHHHHHHHHHHHHHTSPPEESHHHHTT--

Foldseek 3Di:
DLVVLLVQLLVLLVVQVVQVVVVHRSLVVSLVCLVVVQVVCLVVDQWGFPCVPPLNSVLSVLLNVLSVVLVVLVVDPDDPVVSVVVNVVSVVSNVVSSVVRVPHDIGGSVVVVPPPD